Protein AF-A0A7G8BI51-F1 (afdb_monomer_lite)

Foldseek 3Di:
DVVVVVVVVVVVVVVVVPPPPPPPDDDDDDDDDDPPPPDDDAPDPQWDWDQWDDPDPDTGHIDTDRNVVDDPPPDDDDPPPDPPDDPDDDDD

pLDDT: mean 70.81, std 15.46, range [42.16, 90.62]

Structure (mmCIF, N/CA/C/O backbone):
data_AF-A0A7G8BI51-F1
#
_entry.id   AF-A0A7G8BI51-F1
#
loop_
_atom_site.group_PDB
_atom_site.id
_atom_site.type_symbol
_atom_site.label_atom_id
_atom_site.label_alt_id
_atom_site.label_comp_id
_atom_site.label_asym_id
_atom_site.label_entity_id
_atom_site.label_seq_id
_atom_site.pdbx_PDB_ins_code
_atom_site.Cartn_x
_atom_site.Cartn_y
_atom_site.Cartn_z
_atom_site.occupancy
_atom_site.B_iso_or_equiv
_atom_site.auth_seq_id
_atom_site.auth_comp_id
_atom_site.auth_asym_id
_atom_site.auth_atom_id
_atom_site.pdbx_PDB_model_num
ATOM 1 N N . MET A 1 1 ? -43.896 15.122 63.938 1.00 58.97 1 MET A N 1
ATOM 2 C CA . MET A 1 1 ? -42.458 15.324 63.639 1.00 58.97 1 MET A CA 1
ATOM 3 C C . MET A 1 1 ? -41.741 14.031 63.216 1.00 58.97 1 MET A C 1
ATOM 5 O O . MET A 1 1 ? -41.028 14.058 62.226 1.00 58.97 1 MET A O 1
ATOM 9 N N . MET A 1 2 ? -41.996 12.886 63.866 1.00 68.19 2 MET A N 1
ATOM 10 C CA . MET A 1 2 ? -41.281 11.609 63.639 1.00 68.19 2 MET A CA 1
ATOM 11 C C . MET A 1 2 ? -41.467 10.960 62.249 1.00 68.19 2 MET A C 1
ATOM 13 O O . MET A 1 2 ? -40.521 10.415 61.695 1.00 68.19 2 MET A O 1
ATOM 17 N N . LYS A 1 3 ? -42.656 11.062 61.633 1.00 66.62 3 LYS A N 1
ATOM 18 C CA . LYS A 1 3 ? -42.926 10.461 60.308 1.00 66.62 3 LYS A CA 1
ATOM 19 C C . LYS A 1 3 ? -42.037 11.030 59.194 1.00 66.62 3 LYS A C 1
ATOM 21 O O . LYS A 1 3 ? -41.582 10.285 58.342 1.00 66.62 3 LYS A O 1
ATOM 26 N N . ARG A 1 4 ? -41.738 12.336 59.229 1.00 76.19 4 ARG A N 1
ATOM 27 C CA . ARG A 1 4 ? -40.853 12.986 58.245 1.00 76.19 4 ARG A CA 1
ATOM 28 C C . ARG A 1 4 ? -39.413 12.490 58.360 1.00 76.19 4 ARG A C 1
ATOM 30 O O . ARG A 1 4 ? -38.803 12.238 57.334 1.00 76.19 4 ARG A O 1
ATOM 37 N N . ALA A 1 5 ? -38.934 12.277 59.589 1.00 81.25 5 ALA A N 1
ATOM 38 C CA . ALA A 1 5 ? -37.609 11.717 59.851 1.00 81.25 5 ALA A CA 1
ATOM 39 C C . ALA A 1 5 ? -37.482 10.270 59.339 1.00 81.25 5 ALA A C 1
ATOM 41 O O . ALA A 1 5 ? -36.461 9.902 58.768 1.00 81.25 5 ALA A O 1
ATOM 42 N N . LEU A 1 6 ? -38.545 9.471 59.481 1.00 85.75 6 LEU A N 1
ATOM 43 C CA . LEU A 1 6 ? -38.612 8.112 58.937 1.00 85.75 6 LEU A CA 1
ATOM 44 C C . LEU A 1 6 ? -38.574 8.098 57.405 1.00 85.75 6 LEU A C 1
ATOM 46 O O . LEU A 1 6 ? -37.824 7.317 56.830 1.00 85.75 6 LEU A O 1
ATOM 50 N N . TYR A 1 7 ? -39.321 8.985 56.742 1.00 86.00 7 TYR A N 1
ATOM 51 C CA . TYR A 1 7 ? -39.282 9.088 55.280 1.00 86.00 7 TYR A CA 1
ATOM 52 C C . TYR A 1 7 ? -37.916 9.554 54.764 1.00 86.00 7 TYR A C 1
ATOM 54 O O . TYR A 1 7 ? -37.418 9.001 53.787 1.00 86.00 7 TYR A O 1
ATOM 62 N N . THR A 1 8 ? -37.277 10.519 55.432 1.00 85.56 8 THR A N 1
ATOM 63 C CA . THR A 1 8 ? -35.928 10.966 55.053 1.00 85.56 8 THR A CA 1
ATOM 64 C C . THR A 1 8 ? -34.878 9.887 55.285 1.00 85.56 8 THR A C 1
ATOM 66 O O . THR A 1 8 ? -33.986 9.724 54.459 1.00 85.56 8 THR A O 1
ATOM 69 N N . LEU A 1 9 ? -35.001 9.116 56.371 1.00 86.19 9 LEU A N 1
ATOM 70 C CA . LEU A 1 9 ? -34.099 8.004 56.658 1.00 86.19 9 LEU A CA 1
ATOM 71 C C . LEU A 1 9 ? -34.272 6.881 55.628 1.00 86.19 9 LEU A C 1
ATOM 73 O O . LEU A 1 9 ? -33.284 6.385 55.099 1.00 86.19 9 LEU A O 1
ATOM 77 N N . ALA A 1 10 ? -35.513 6.533 55.284 1.00 85.06 10 ALA A N 1
ATOM 78 C CA . ALA A 1 10 ? -35.806 5.535 54.258 1.00 85.06 10 ALA A CA 1
ATOM 79 C C . ALA A 1 10 ? -35.269 5.946 52.876 1.00 85.06 10 ALA A C 1
ATOM 81 O O . ALA A 1 10 ? -34.711 5.113 52.165 1.00 85.06 10 ALA A O 1
ATOM 82 N N . LEU A 1 11 ? -35.379 7.229 52.514 1.00 83.00 11 LEU A N 1
ATOM 83 C CA . LEU A 1 11 ? -34.843 7.753 51.256 1.00 83.00 11 LEU A CA 1
ATOM 84 C C . LEU A 1 11 ? -33.307 7.726 51.231 1.00 83.00 11 LEU A C 1
ATOM 86 O O . LEU A 1 11 ? -32.719 7.313 50.234 1.00 83.00 11 LEU A O 1
ATOM 90 N N . ALA A 1 12 ? -32.659 8.124 52.330 1.00 80.56 12 ALA A N 1
ATOM 91 C CA . ALA A 1 12 ? -31.201 8.105 52.452 1.00 80.56 12 ALA A CA 1
ATOM 92 C C . ALA A 1 12 ? -30.640 6.677 52.373 1.00 80.56 12 ALA A C 1
ATOM 94 O O . ALA A 1 12 ? -29.667 6.429 51.663 1.00 80.56 12 ALA A O 1
ATOM 95 N N . VAL 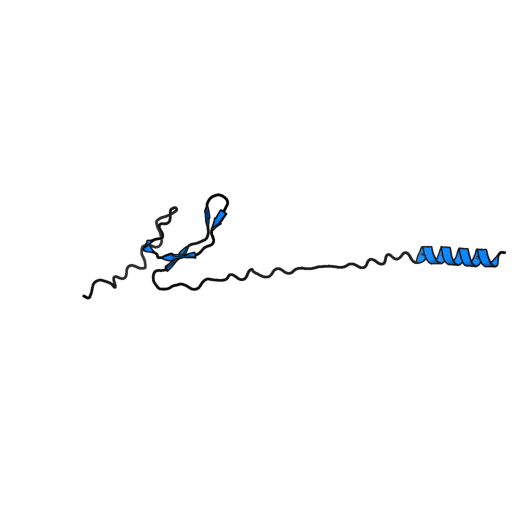A 1 13 ? -31.295 5.729 53.048 1.00 79.81 13 VAL A N 1
ATOM 96 C CA . VAL A 1 13 ? -30.953 4.303 52.994 1.00 79.81 13 VAL A CA 1
ATOM 97 C C . VAL A 1 13 ? -31.176 3.748 51.584 1.00 79.81 13 VAL A C 1
ATOM 99 O O . VAL A 1 13 ? -30.300 3.072 51.059 1.00 79.81 13 VAL A O 1
ATOM 102 N N . GLY A 1 14 ? -32.287 4.087 50.925 1.00 75.81 14 GLY A N 1
ATOM 103 C CA . GLY A 1 14 ? -32.548 3.680 49.541 1.00 75.81 14 GLY A CA 1
ATOM 104 C C . GLY A 1 14 ? -31.491 4.187 48.555 1.00 75.81 14 GLY A C 1
ATOM 105 O O . GLY A 1 14 ? -31.016 3.419 47.723 1.00 75.81 14 GLY A O 1
ATOM 106 N N . ALA A 1 15 ? -31.058 5.443 48.690 1.00 71.56 15 ALA A N 1
ATOM 107 C CA . ALA A 1 15 ? -30.046 6.042 47.819 1.00 71.56 15 ALA A CA 1
ATOM 108 C C . ALA A 1 15 ? -28.661 5.377 47.957 1.00 71.56 15 ALA A C 1
ATOM 110 O O . ALA A 1 15 ? -27.959 5.206 46.957 1.00 71.56 15 ALA A O 1
ATOM 111 N N . LEU A 1 16 ? -28.298 4.945 49.172 1.00 68.00 16 LEU A N 1
ATOM 112 C CA . LEU A 1 16 ? -27.046 4.228 49.456 1.00 68.00 16 LEU A CA 1
ATOM 113 C C . LEU A 1 16 ? -26.955 2.871 48.737 1.00 68.00 16 LEU A C 1
ATOM 115 O O . LEU A 1 16 ? -25.852 2.428 48.430 1.00 68.00 16 LEU A O 1
ATOM 119 N N . PHE A 1 17 ? -28.090 2.234 48.432 1.00 64.06 17 PHE A N 1
ATOM 120 C CA . PHE A 1 17 ? -28.136 0.956 47.710 1.00 64.06 17 PHE A CA 1
ATOM 121 C C . PHE A 1 17 ? -28.278 1.105 46.185 1.00 64.06 17 PHE A C 1
ATOM 123 O O . PHE A 1 17 ? -28.165 0.115 45.465 1.00 64.06 17 PHE A O 1
ATOM 130 N N . THR A 1 18 ? -28.510 2.320 45.672 1.00 60.44 18 THR A N 1
ATOM 131 C CA . THR A 1 18 ? -28.730 2.568 44.231 1.00 60.44 18 THR A CA 1
ATOM 132 C C . THR A 1 18 ? -27.484 2.976 43.447 1.00 60.44 18 THR A C 1
ATOM 134 O O . THR A 1 18 ? -27.560 3.145 42.233 1.00 60.44 18 THR A O 1
ATOM 137 N N . THR A 1 19 ? -26.315 3.092 44.079 1.00 58.59 19 THR A N 1
ATOM 138 C CA . THR A 1 19 ? -25.048 3.398 43.390 1.00 58.59 19 THR A CA 1
ATOM 139 C C . THR A 1 19 ? -24.432 2.156 42.732 1.00 58.59 19 THR A C 1
ATOM 141 O O . THR A 1 19 ? -23.224 1.936 42.772 1.00 58.59 19 THR A O 1
ATOM 144 N N . ALA A 1 20 ? -25.253 1.333 42.078 1.00 60.34 20 ALA A N 1
ATOM 145 C CA . ALA A 1 20 ? -24.760 0.371 41.104 1.00 60.34 20 ALA A CA 1
ATOM 146 C C . ALA A 1 20 ? -24.411 1.167 39.844 1.00 60.34 20 ALA A C 1
ATOM 148 O O . ALA A 1 20 ? -25.281 1.543 39.062 1.00 60.34 20 ALA A O 1
ATOM 149 N N . ALA A 1 21 ? -23.135 1.525 39.737 1.00 58.81 21 ALA A N 1
ATOM 150 C CA . ALA A 1 21 ? -22.581 2.372 38.701 1.00 58.81 21 ALA A CA 1
ATOM 151 C C . ALA A 1 21 ? -23.140 2.029 37.308 1.00 58.81 21 ALA A C 1
ATOM 153 O O . ALA A 1 21 ? -22.847 0.978 36.736 1.00 58.81 21 ALA A O 1
ATOM 154 N N . ALA A 1 22 ? -23.948 2.937 36.757 1.00 61.31 22 ALA A N 1
ATOM 155 C CA . ALA A 1 22 ? -24.427 2.866 35.385 1.00 61.31 22 ALA A CA 1
ATOM 156 C C . ALA A 1 22 ? -23.264 3.216 34.445 1.00 61.31 22 ALA A C 1
ATOM 158 O O . ALA A 1 22 ? -23.171 4.315 33.902 1.00 61.31 22 ALA A O 1
ATOM 159 N N . HIS A 1 23 ? -22.321 2.289 34.298 1.00 62.50 23 HIS A N 1
ATOM 160 C CA . HIS A 1 23 ? -21.259 2.400 33.313 1.00 62.50 23 HIS A CA 1
ATOM 161 C C . HIS A 1 23 ? -21.836 2.055 31.939 1.00 62.50 23 HIS A C 1
ATOM 163 O O . HIS A 1 23 ? -21.868 0.896 31.535 1.00 62.50 23 HIS A O 1
ATOM 169 N N . ALA A 1 24 ? -22.287 3.069 31.202 1.00 68.06 24 ALA A N 1
ATOM 170 C CA . ALA A 1 24 ? -22.491 2.931 29.767 1.00 68.06 24 ALA A CA 1
ATOM 171 C C . ALA A 1 24 ? -21.109 2.840 29.098 1.00 68.06 24 ALA A C 1
ATOM 173 O O . ALA A 1 24 ? -20.442 3.849 28.872 1.00 68.06 24 ALA A O 1
ATOM 174 N N . GLN A 1 25 ? -20.641 1.620 28.840 1.00 75.19 25 GLN A N 1
ATOM 175 C CA . GLN A 1 25 ? -19.414 1.392 28.082 1.00 75.19 25 GLN A CA 1
ATOM 176 C C . GLN A 1 25 ? -19.717 1.552 26.589 1.00 75.19 25 GLN A C 1
ATOM 178 O O . GLN A 1 25 ? -20.459 0.760 26.012 1.00 75.19 25 GLN A O 1
ATOM 183 N N . VAL A 1 26 ? -19.141 2.575 25.957 1.00 76.75 26 VAL A N 1
ATOM 184 C CA . VAL A 1 26 ? -19.189 2.752 24.500 1.00 76.75 26 VAL A CA 1
ATOM 185 C C . VAL A 1 26 ? -17.857 2.284 23.924 1.00 76.75 26 VAL A C 1
ATOM 187 O O . VAL A 1 26 ? -16.826 2.919 24.128 1.00 76.75 26 VAL A O 1
ATOM 190 N N . GLY A 1 27 ? -17.874 1.151 23.222 1.00 81.06 27 GLY A N 1
ATOM 191 C CA . GLY A 1 27 ? -16.719 0.638 22.491 1.00 81.06 27 GLY A CA 1
ATOM 192 C C . GLY A 1 27 ? -16.776 1.051 21.023 1.00 81.06 27 GLY A C 1
ATOM 193 O O . GLY A 1 27 ? -17.749 0.746 20.338 1.00 81.06 27 GLY A O 1
ATOM 194 N N . VAL A 1 28 ? -15.727 1.709 20.525 1.00 80.50 28 VAL A N 1
ATOM 195 C CA . VAL A 1 28 ? -15.545 1.977 19.090 1.00 80.50 28 VAL A CA 1
ATOM 196 C C . VAL A 1 28 ? -14.432 1.073 18.577 1.00 80.50 28 VAL A C 1
ATOM 198 O O . VAL A 1 28 ? -13.299 1.152 19.044 1.00 80.50 28 VAL A O 1
ATOM 201 N N . ALA A 1 29 ? -14.752 0.213 17.612 1.00 81.12 29 ALA A N 1
ATOM 202 C CA . ALA A 1 29 ? -13.782 -0.647 16.947 1.00 81.12 29 ALA A CA 1
ATOM 203 C C . ALA A 1 29 ? -13.692 -0.271 15.467 1.00 81.12 29 ALA A C 1
ATOM 205 O O . ALA A 1 29 ? -14.692 -0.284 14.751 1.00 81.12 29 ALA A O 1
ATOM 206 N N . VAL A 1 30 ? -12.481 0.029 15.001 1.00 79.00 30 VAL A N 1
ATOM 207 C CA . VAL A 1 30 ? -12.196 0.251 13.581 1.00 79.00 30 VAL A CA 1
ATOM 208 C C . VAL A 1 30 ? -11.437 -0.962 13.064 1.00 79.00 30 VAL A C 1
ATOM 210 O O . VAL A 1 30 ? -10.324 -1.242 13.505 1.00 79.00 30 VAL A O 1
ATOM 213 N N . ARG A 1 31 ? -12.035 -1.700 12.124 1.00 77.44 31 ARG A N 1
ATOM 214 C CA . ARG A 1 31 ? -11.323 -2.735 11.368 1.00 77.44 31 ARG A CA 1
ATOM 215 C C . ARG A 1 31 ? -10.716 -2.106 10.122 1.00 77.44 31 ARG A C 1
ATOM 217 O O . ARG A 1 31 ? -11.438 -1.730 9.205 1.00 77.44 31 ARG A O 1
ATOM 224 N N . VAL A 1 32 ? -9.390 -2.023 10.086 1.00 79.06 32 VAL A N 1
ATOM 225 C CA . VAL A 1 32 ? -8.646 -1.653 8.879 1.00 79.06 32 VAL A CA 1
ATOM 226 C C . VAL A 1 32 ? -8.418 -2.925 8.064 1.00 79.06 32 VAL A C 1
ATOM 228 O O . VAL A 1 32 ? -7.720 -3.836 8.506 1.00 79.06 32 VAL A O 1
ATOM 231 N N . GLY A 1 33 ? -9.073 -3.017 6.906 1.00 76.56 33 GLY A N 1
ATOM 232 C CA . GLY A 1 33 ? -8.826 -4.079 5.930 1.00 76.56 33 GLY A CA 1
ATOM 233 C C . GLY A 1 33 ? -7.488 -3.886 5.203 1.00 76.56 33 GLY A C 1
ATOM 234 O O . GLY A 1 33 ? -6.876 -2.822 5.319 1.00 76.56 33 GLY A O 1
ATOM 235 N N . PRO A 1 34 ? -7.015 -4.891 4.444 1.00 71.56 34 PRO A N 1
ATOM 236 C CA . PRO A 1 34 ?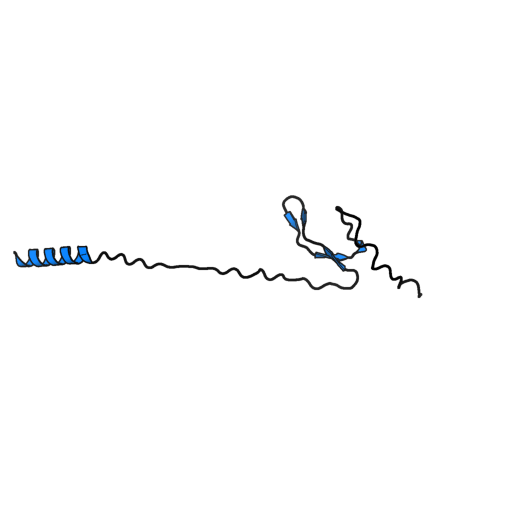 -5.824 -4.738 3.615 1.00 71.56 34 PRO A CA 1
ATOM 237 C C . PRO A 1 34 ? -5.992 -3.531 2.686 1.00 71.56 34 PRO A C 1
ATOM 239 O O . PRO A 1 34 ? -7.042 -3.364 2.062 1.00 71.56 34 PRO A O 1
ATOM 242 N N . ALA A 1 35 ? -4.967 -2.678 2.620 1.00 68.75 35 ALA A N 1
ATOM 243 C CA . ALA A 1 35 ? -4.985 -1.515 1.744 1.00 68.75 35 ALA A CA 1
ATOM 244 C C . ALA A 1 35 ? -5.260 -1.976 0.309 1.00 68.75 35 ALA A C 1
ATOM 246 O O . ALA A 1 35 ? -4.599 -2.889 -0.189 1.00 68.75 35 ALA A O 1
ATOM 247 N N . ALA A 1 36 ? -6.240 -1.354 -0.348 1.00 61.38 36 ALA A N 1
ATOM 248 C CA . ALA A 1 36 ? -6.471 -1.586 -1.762 1.00 61.38 36 ALA A CA 1
ATOM 249 C C . ALA A 1 36 ? -5.199 -1.180 -2.515 1.00 61.38 36 ALA A C 1
ATOM 251 O O . ALA A 1 36 ? -4.879 0.004 -2.633 1.00 61.38 36 ALA A O 1
ATOM 252 N N . VAL A 1 37 ? -4.441 -2.169 -2.988 1.00 63.69 37 VAL A N 1
ATOM 253 C CA . VAL A 1 37 ? -3.290 -1.920 -3.850 1.00 63.69 37 VAL A CA 1
ATOM 254 C C . VAL A 1 37 ? -3.857 -1.601 -5.222 1.00 63.69 37 VAL A C 1
ATOM 256 O O . VAL A 1 37 ? -4.178 -2.496 -6.001 1.00 63.69 37 VAL A O 1
ATOM 259 N N . TYR A 1 38 ? -4.033 -0.311 -5.504 1.00 61.34 38 TYR A N 1
ATOM 260 C CA . TYR A 1 38 ? -4.350 0.138 -6.850 1.00 61.34 38 TYR A CA 1
ATOM 261 C C . TYR A 1 38 ? -3.123 -0.105 -7.733 1.00 61.34 38 TYR A C 1
ATOM 263 O O . TYR A 1 38 ? -2.179 0.687 -7.764 1.00 61.34 38 TYR A O 1
ATOM 271 N N . ALA A 1 39 ? -3.113 -1.251 -8.408 1.00 69.44 39 ALA A N 1
ATOM 272 C CA . ALA A 1 39 ? -2.124 -1.551 -9.424 1.00 69.44 39 ALA A CA 1
ATOM 273 C C . ALA A 1 39 ? -2.460 -0.729 -10.673 1.00 69.44 39 ALA A C 1
ATOM 275 O O . ALA A 1 39 ? -3.469 -0.962 -11.337 1.00 69.44 39 ALA A O 1
ATOM 276 N N . ILE A 1 40 ? -1.614 0.252 -10.982 1.00 77.19 40 ILE A N 1
ATOM 277 C CA . ILE A 1 40 ? -1.722 1.028 -12.218 1.00 77.19 40 ILE A CA 1
ATOM 278 C C . ILE A 1 40 ? -1.519 0.048 -13.386 1.00 77.19 40 ILE A C 1
ATOM 280 O O . ILE A 1 40 ? -0.518 -0.678 -13.377 1.00 77.19 40 ILE A O 1
ATOM 284 N N . PRO A 1 41 ? -2.417 -0.007 -14.385 1.00 86.19 41 PRO A N 1
ATOM 285 C CA . PRO A 1 41 ? -2.250 -0.900 -15.527 1.00 86.19 41 PRO A CA 1
ATOM 286 C C . PRO A 1 41 ? -0.967 -0.571 -16.299 1.00 86.19 41 PRO A C 1
ATOM 288 O O . PRO A 1 41 ? -0.537 0.582 -16.352 1.00 86.19 41 PRO A O 1
ATOM 291 N N . CYS A 1 42 ? -0.346 -1.592 -16.894 1.00 87.81 42 CYS A N 1
ATOM 292 C CA . CYS A 1 42 ? 0.840 -1.401 -17.726 1.00 87.81 42 CYS A CA 1
ATOM 293 C C . CYS A 1 42 ? 0.497 -0.514 -18.941 1.00 87.81 42 CYS A C 1
ATOM 295 O O . CYS A 1 42 ? -0.429 -0.864 -19.674 1.00 87.81 42 CYS A O 1
ATOM 297 N N . PRO A 1 43 ? 1.229 0.593 -19.193 1.00 90.50 43 PRO A N 1
ATOM 298 C CA . PRO A 1 43 ? 0.952 1.496 -20.312 1.00 90.50 43 PRO A CA 1
ATOM 299 C C . PRO A 1 43 ? 1.107 0.843 -21.689 1.00 90.50 43 PRO A C 1
ATOM 301 O O . PRO A 1 43 ? 0.496 1.291 -22.654 1.00 90.50 43 PRO A O 1
ATOM 304 N N . GLY A 1 44 ? 1.939 -0.197 -21.793 1.00 90.44 44 GLY A N 1
ATOM 305 C CA . GLY A 1 44 ? 2.169 -0.918 -23.037 1.00 90.44 44 GLY A CA 1
ATOM 306 C C . GLY A 1 44 ? 3.500 -1.674 -23.060 1.00 90.44 44 GLY A C 1
ATOM 307 O O . GLY A 1 44 ? 4.236 -1.697 -22.068 1.00 90.44 44 GLY A O 1
ATOM 308 N N . PRO A 1 45 ? 3.835 -2.301 -24.200 1.00 90.62 45 PRO A N 1
ATOM 309 C CA . PRO A 1 45 ? 5.098 -3.008 -24.375 1.00 90.62 45 PRO A CA 1
ATOM 310 C C . PRO A 1 45 ? 6.316 -2.115 -24.097 1.00 90.62 45 PRO A C 1
ATOM 312 O O . PRO A 1 45 ? 6.351 -0.945 -24.467 1.00 90.62 45 PRO A O 1
ATOM 315 N N . GLY A 1 46 ? 7.337 -2.677 -23.447 1.00 86.94 46 GLY A N 1
ATOM 316 C CA . GLY A 1 46 ? 8.581 -1.964 -23.134 1.00 86.94 46 GLY A CA 1
ATOM 317 C C . GLY A 1 46 ? 8.565 -1.159 -21.830 1.00 86.94 46 GLY A C 1
ATOM 318 O O . GLY A 1 46 ? 9.614 -0.647 -21.436 1.00 86.94 46 GLY A O 1
ATOM 319 N N . TYR A 1 47 ? 7.434 -1.085 -21.124 1.00 88.25 47 TYR A N 1
ATOM 320 C CA . TYR A 1 47 ? 7.374 -0.554 -19.762 1.00 88.25 47 TYR A CA 1
ATOM 321 C C . TYR A 1 47 ? 7.680 -1.640 -18.726 1.00 88.25 47 TYR A C 1
ATOM 323 O O . TYR A 1 47 ? 7.285 -2.796 -18.873 1.00 88.25 47 TYR A O 1
ATOM 331 N N . ILE A 1 48 ? 8.380 -1.257 -17.661 1.00 87.62 48 ILE A N 1
ATOM 332 C CA . ILE A 1 48 ? 8.658 -2.101 -16.494 1.00 87.62 48 ILE A CA 1
ATOM 333 C C . ILE A 1 48 ? 8.177 -1.404 -15.222 1.00 87.62 48 ILE A C 1
ATOM 335 O O . ILE A 1 48 ? 8.205 -0.173 -15.136 1.00 87.62 48 ILE A O 1
ATOM 339 N N . TRP A 1 49 ? 7.729 -2.183 -14.238 1.00 84.75 49 TRP A N 1
ATOM 340 C CA . TRP A 1 49 ? 7.375 -1.647 -12.929 1.00 84.75 49 TRP A CA 1
ATOM 341 C C . TRP A 1 49 ? 8.649 -1.312 -12.158 1.00 84.75 49 TRP A C 1
ATOM 343 O O . TRP A 1 49 ? 9.479 -2.187 -11.906 1.00 84.75 49 TRP A O 1
ATOM 353 N N . THR A 1 50 ? 8.812 -0.049 -11.779 1.00 85.88 50 THR A N 1
ATOM 354 C CA . THR A 1 50 ? 9.899 0.390 -10.903 1.00 85.88 50 THR A CA 1
ATOM 355 C C . THR A 1 50 ? 9.369 0.485 -9.474 1.00 85.88 50 THR A C 1
ATOM 357 O O . THR A 1 50 ? 8.367 1.184 -9.274 1.00 85.88 50 THR A O 1
ATOM 360 N N . PRO A 1 51 ? 10.002 -0.171 -8.482 1.00 82.12 51 PRO A N 1
ATOM 361 C CA . PRO A 1 51 ? 9.579 -0.070 -7.089 1.00 82.12 51 PRO A CA 1
ATOM 362 C C . PRO A 1 51 ? 9.710 1.371 -6.574 1.00 82.12 51 PRO A C 1
ATOM 364 O O . PRO A 1 51 ? 10.514 2.154 -7.084 1.00 82.12 51 PRO A O 1
ATOM 367 N N . GLY A 1 52 ? 8.904 1.719 -5.567 1.00 84.31 52 GLY A N 1
ATOM 368 C CA . GLY A 1 52 ? 9.029 3.002 -4.875 1.00 84.31 52 GLY A CA 1
ATOM 369 C C . GLY A 1 52 ? 10.358 3.115 -4.127 1.00 84.31 52 GLY A C 1
ATOM 370 O O . GLY A 1 52 ? 10.971 2.104 -3.779 1.00 84.31 52 GLY A O 1
ATOM 371 N N . TYR A 1 53 ? 10.812 4.342 -3.898 1.00 82.50 53 TYR A N 1
ATOM 372 C CA . TYR A 1 53 ? 12.079 4.631 -3.227 1.00 82.50 53 TYR A CA 1
ATOM 373 C C . TYR A 1 53 ? 11.994 5.943 -2.446 1.00 82.50 53 TYR A C 1
ATOM 375 O O . TYR A 1 53 ? 11.146 6.791 -2.717 1.00 82.50 53 TYR A O 1
ATOM 383 N N . TYR A 1 54 ? 12.900 6.128 -1.490 1.00 81.88 54 TYR A N 1
ATOM 384 C CA . TYR A 1 54 ? 13.071 7.409 -0.811 1.00 81.88 54 TYR A CA 1
ATOM 385 C C . TYR A 1 54 ? 14.044 8.302 -1.584 1.00 81.88 54 TYR A C 1
ATOM 387 O O . TYR A 1 54 ? 15.168 7.900 -1.883 1.00 81.88 54 TYR A O 1
ATOM 395 N N . ALA A 1 55 ? 13.617 9.526 -1.886 1.00 79.00 55 ALA A N 1
ATOM 396 C CA . ALA A 1 55 ? 14.469 10.602 -2.377 1.00 79.00 55 ALA A CA 1
ATOM 397 C C . ALA A 1 55 ? 14.712 11.581 -1.220 1.00 79.00 55 ALA A C 1
ATOM 399 O O . ALA A 1 55 ? 13.928 12.502 -0.983 1.00 79.00 55 ALA A O 1
ATOM 400 N N . GLY A 1 56 ? 15.763 11.329 -0.435 1.00 88.69 56 GLY A N 1
ATOM 401 C CA . GLY A 1 56 ? 15.963 12.017 0.841 1.00 88.69 56 GLY A CA 1
ATOM 402 C C . GLY A 1 56 ? 14.850 11.662 1.832 1.00 88.69 56 GLY A C 1
ATOM 403 O O . GLY A 1 56 ? 14.634 10.488 2.118 1.00 88.69 56 GLY A O 1
ATOM 404 N N . ALA A 1 57 ? 14.128 12.666 2.335 1.00 89.19 57 ALA A N 1
ATOM 405 C CA . ALA A 1 57 ? 13.023 12.480 3.283 1.00 89.19 57 ALA A CA 1
ATOM 406 C C . ALA A 1 57 ? 11.658 12.198 2.618 1.00 89.19 57 ALA A C 1
ATOM 408 O O . ALA A 1 57 ? 10.665 12.003 3.317 1.00 89.19 57 ALA A O 1
ATOM 409 N N . VAL A 1 58 ? 11.581 12.195 1.282 1.00 85.31 58 VAL A N 1
ATOM 410 C CA . VAL A 1 58 ? 10.313 12.069 0.547 1.00 85.31 58 VAL A CA 1
ATOM 411 C C . VAL A 1 58 ? 10.169 10.669 -0.042 1.00 85.31 58 VAL A C 1
ATOM 413 O O . VAL A 1 58 ? 11.061 10.184 -0.738 1.00 85.31 58 VAL A O 1
ATOM 416 N N . TRP A 1 59 ? 9.025 10.030 0.211 1.00 84.94 59 TRP A N 1
ATOM 417 C CA . TRP A 1 59 ? 8.648 8.774 -0.435 1.00 84.94 59 TRP A CA 1
ATOM 418 C C . TRP A 1 59 ? 8.170 9.026 -1.867 1.00 84.94 59 TRP A C 1
ATOM 420 O O . TRP A 1 59 ? 7.214 9.772 -2.089 1.00 84.94 59 TRP A O 1
ATOM 430 N N . VAL A 1 60 ? 8.808 8.373 -2.836 1.00 85.06 60 VAL A N 1
ATOM 431 C CA . VAL A 1 60 ? 8.386 8.357 -4.237 1.00 85.06 60 VAL A CA 1
ATOM 432 C C . VAL A 1 60 ? 7.698 7.016 -4.514 1.00 85.06 60 VAL A C 1
ATOM 434 O O . VAL A 1 60 ? 8.343 5.971 -4.386 1.00 85.06 60 VAL A O 1
ATOM 437 N N . PRO A 1 61 ? 6.409 7.001 -4.902 1.00 83.69 61 PRO A N 1
ATOM 438 C CA . PRO A 1 61 ? 5.704 5.759 -5.190 1.00 83.69 61 PRO A CA 1
ATOM 439 C C . PRO A 1 61 ? 6.269 5.059 -6.433 1.00 83.69 61 PRO A C 1
ATOM 441 O O . PRO A 1 61 ? 6.847 5.683 -7.328 1.00 83.69 61 PRO A O 1
ATOM 444 N N . GLY A 1 62 ? 6.075 3.739 -6.491 1.00 86.19 62 GLY A N 1
ATOM 445 C CA . GLY A 1 62 ? 6.410 2.946 -7.671 1.00 86.19 62 GLY A CA 1
ATOM 446 C C . GLY A 1 62 ? 5.608 3.388 -8.896 1.00 86.19 62 GLY A C 1
ATOM 447 O O . GLY A 1 62 ? 4.487 3.885 -8.776 1.00 86.19 62 GLY A O 1
ATOM 448 N N . ARG A 1 63 ? 6.195 3.229 -10.082 1.00 87.81 63 ARG A N 1
ATOM 449 C CA . ARG A 1 63 ? 5.595 3.650 -11.354 1.00 87.81 63 ARG A CA 1
ATOM 450 C C . ARG A 1 63 ? 6.035 2.759 -12.504 1.00 87.81 63 ARG A C 1
ATOM 452 O O . ARG A 1 63 ? 7.048 2.072 -12.420 1.00 87.81 63 ARG A O 1
ATOM 459 N N . TRP A 1 64 ? 5.317 2.839 -13.616 1.00 88.56 64 TRP A N 1
ATOM 460 C CA . TRP A 1 64 ? 5.802 2.312 -14.884 1.00 88.56 64 TRP A CA 1
ATOM 461 C C . TRP A 1 64 ? 6.870 3.238 -15.466 1.00 88.56 64 TRP A C 1
ATOM 463 O O . TRP A 1 64 ? 6.656 4.444 -15.585 1.00 88.56 64 TRP A O 1
ATOM 473 N N . ALA A 1 65 ? 8.012 2.677 -15.849 1.00 88.06 65 ALA A N 1
ATOM 474 C CA . ALA A 1 65 ? 9.055 3.390 -16.577 1.00 88.06 65 ALA A CA 1
ATOM 475 C C . ALA A 1 65 ? 9.375 2.657 -17.877 1.00 88.06 65 ALA A C 1
ATOM 477 O O . ALA A 1 65 ? 9.406 1.426 -17.915 1.00 88.06 65 ALA A O 1
ATOM 478 N N . TYR A 1 66 ? 9.637 3.410 -18.943 1.00 88.44 66 TYR A N 1
ATOM 479 C CA . TYR A 1 66 ? 10.113 2.818 -20.184 1.00 88.44 66 TYR A CA 1
ATOM 480 C C . TYR A 1 66 ? 11.509 2.227 -19.968 1.00 88.44 66 TYR A C 1
ATOM 482 O O . TYR A 1 66 ? 12.394 2.890 -19.419 1.00 88.44 66 TYR A O 1
ATOM 490 N N . ARG A 1 67 ? 11.720 0.981 -20.403 1.00 80.38 67 ARG A N 1
ATOM 491 C CA . ARG A 1 67 ? 12.924 0.189 -20.101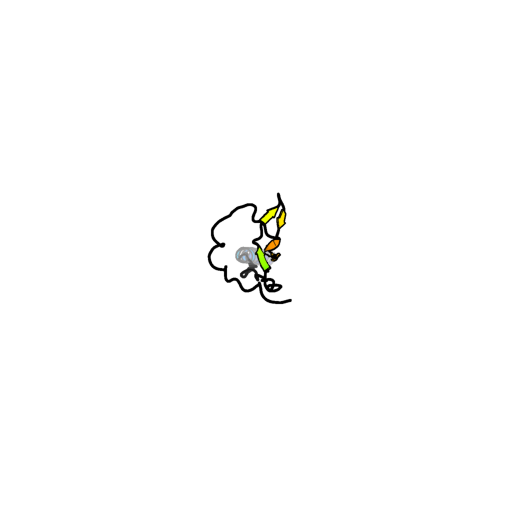 1.00 80.38 67 ARG A CA 1
ATOM 492 C C . ARG A 1 67 ? 14.228 0.899 -20.467 1.00 80.38 67 ARG A C 1
ATOM 494 O O . ARG A 1 67 ? 15.209 0.746 -19.753 1.00 80.38 67 ARG A O 1
ATOM 501 N N . SER A 1 68 ? 14.245 1.684 -21.547 1.00 77.19 68 SER A N 1
ATOM 502 C CA . SER A 1 68 ? 15.448 2.416 -21.972 1.00 77.19 68 SER A CA 1
ATOM 503 C C . SER A 1 68 ? 15.830 3.559 -21.031 1.00 77.19 68 SER A C 1
ATOM 505 O O . SER A 1 68 ? 16.981 3.981 -21.039 1.00 77.19 68 SER A O 1
ATOM 507 N N . TYR A 1 69 ? 14.876 4.108 -20.277 1.00 71.19 69 TYR A N 1
ATOM 508 C CA . TYR A 1 69 ? 15.108 5.279 -19.422 1.00 71.19 69 TYR A CA 1
ATOM 509 C C . TYR A 1 69 ? 15.424 4.858 -17.986 1.00 71.19 69 TYR A C 1
ATOM 511 O O . TYR A 1 69 ? 15.858 5.669 -17.171 1.00 71.19 69 TYR A O 1
ATOM 519 N N . TYR A 1 70 ? 15.204 3.583 -17.665 1.00 69.38 70 TYR A N 1
ATOM 520 C CA . TYR A 1 70 ? 15.483 3.043 -16.351 1.00 69.38 70 TYR A CA 1
ATOM 521 C C . TYR A 1 70 ? 16.930 2.551 -16.268 1.00 69.38 70 TYR A C 1
ATOM 523 O O . TYR A 1 70 ? 17.270 1.477 -16.765 1.00 69.38 70 TYR A O 1
ATOM 531 N N . HIS A 1 71 ? 17.775 3.336 -15.602 1.00 66.19 71 HIS A N 1
ATOM 532 C CA . HIS A 1 71 ? 19.117 2.924 -15.209 1.00 66.19 71 HIS A CA 1
ATOM 533 C C . HIS A 1 71 ? 19.117 2.649 -13.695 1.00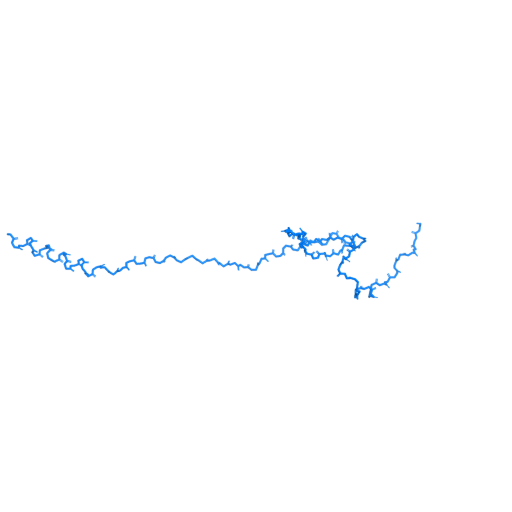 66.19 71 HIS A C 1
ATOM 535 O O . HIS A 1 71 ? 19.046 3.597 -12.909 1.00 66.19 71 HIS A O 1
ATOM 541 N N . PRO A 1 72 ? 19.141 1.380 -13.246 1.00 59.94 72 PRO A N 1
ATOM 542 C CA . PRO A 1 72 ? 19.186 1.085 -11.821 1.00 59.94 72 PRO A CA 1
ATOM 543 C C . PRO A 1 72 ? 20.532 1.551 -11.256 1.00 59.94 72 PRO A C 1
ATOM 545 O O . PRO A 1 72 ? 21.577 0.986 -11.570 1.00 59.94 72 PRO A O 1
ATOM 548 N N . TYR A 1 73 ? 20.501 2.576 -10.401 1.00 56.44 73 TYR A N 1
ATOM 549 C CA . TYR A 1 73 ? 21.676 3.058 -9.662 1.00 56.44 73 TYR A CA 1
ATOM 550 C C . TYR A 1 73 ? 22.234 2.005 -8.680 1.00 56.44 73 TYR A C 1
ATOM 552 O O . TYR A 1 73 ? 23.377 2.115 -8.254 1.00 56.44 73 TYR A O 1
ATOM 560 N N . TYR A 1 74 ? 21.461 0.955 -8.368 1.00 46.66 74 TYR A N 1
ATOM 561 C CA . TYR A 1 74 ? 21.797 -0.079 -7.381 1.00 46.66 74 TYR A CA 1
ATOM 562 C C . TYR A 1 74 ? 21.686 -1.514 -7.925 1.00 46.66 74 TYR A C 1
ATOM 564 O O . TYR A 1 74 ? 21.055 -2.365 -7.305 1.00 46.66 74 TYR A O 1
ATOM 572 N N . GLY A 1 75 ? 22.294 -1.816 -9.078 1.00 46.69 75 GLY A N 1
ATOM 573 C CA . GLY A 1 75 ? 22.618 -3.215 -9.393 1.00 46.69 75 GLY A CA 1
ATOM 574 C C . GLY A 1 75 ? 22.379 -3.662 -10.832 1.00 46.69 75 GLY A C 1
ATOM 575 O O . GLY A 1 75 ? 21.257 -3.873 -11.285 1.00 46.69 75 GLY A O 1
ATOM 576 N N . ARG A 1 76 ? 23.483 -3.945 -11.517 1.00 51.09 76 ARG A N 1
ATOM 577 C CA . ARG A 1 76 ? 23.608 -5.116 -12.401 1.00 51.09 76 ARG A CA 1
ATOM 578 C C . ARG A 1 76 ? 24.233 -6.222 -11.521 1.00 51.09 76 ARG A C 1
ATOM 580 O O . ARG A 1 76 ? 25.084 -5.820 -10.729 1.00 51.09 76 ARG A O 1
ATOM 587 N N . PRO A 1 77 ? 23.919 -7.542 -11.614 1.00 53.12 77 PRO A N 1
ATOM 588 C CA . PRO A 1 77 ? 23.411 -8.271 -12.793 1.00 53.12 77 PRO A CA 1
ATOM 589 C C . PRO A 1 77 ? 22.577 -9.563 -12.501 1.00 53.12 77 PRO A C 1
ATOM 591 O O . PRO A 1 77 ? 23.160 -10.539 -12.070 1.00 53.1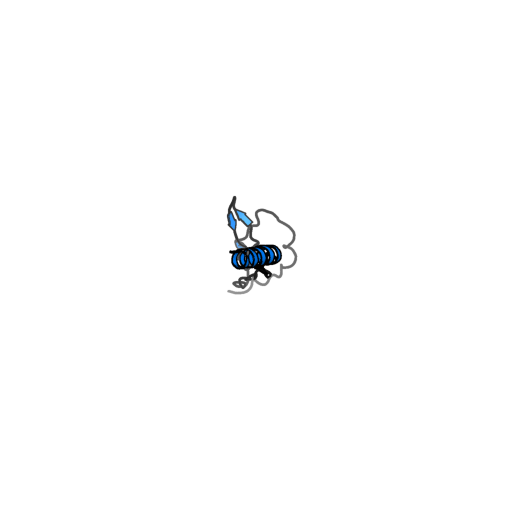2 77 PRO A O 1
ATOM 594 N N . TYR A 1 78 ? 21.281 -9.684 -12.846 1.00 46.84 78 TYR A N 1
ATOM 595 C CA . TYR A 1 78 ? 20.644 -11.037 -12.927 1.00 46.84 78 TYR A CA 1
ATOM 596 C C . TYR A 1 78 ? 19.553 -11.209 -14.000 1.00 46.84 78 TYR A C 1
ATOM 598 O O . TYR A 1 78 ? 19.316 -12.319 -14.461 1.00 46.84 78 TYR A O 1
ATOM 606 N N . TYR A 1 79 ? 18.926 -10.136 -14.488 1.00 45.66 79 TYR A N 1
ATOM 607 C CA . TYR A 1 79 ? 17.792 -10.257 -15.424 1.00 45.66 79 TYR A CA 1
ATOM 608 C C . TYR A 1 79 ? 18.159 -10.214 -16.917 1.00 45.66 79 TYR A C 1
ATOM 610 O O . TYR A 1 79 ? 17.273 -10.182 -17.770 1.00 45.66 79 TYR A O 1
ATOM 618 N N . HIS A 1 80 ? 19.448 -10.188 -17.267 1.00 45.00 80 HIS A N 1
ATOM 619 C CA . HIS A 1 80 ? 19.876 -9.885 -18.639 1.00 45.00 80 HIS A CA 1
ATOM 620 C C . HIS A 1 80 ? 19.965 -11.084 -19.599 1.00 45.00 80 HIS A C 1
ATOM 622 O O . HIS A 1 80 ? 20.182 -10.854 -20.785 1.00 45.00 80 HIS A O 1
ATOM 628 N N . ALA A 1 81 ? 19.777 -12.327 -19.139 1.00 46.88 81 ALA A N 1
ATOM 629 C CA . ALA A 1 81 ? 20.075 -13.507 -19.960 1.00 46.88 81 ALA A CA 1
ATOM 630 C C . ALA A 1 81 ? 18.877 -14.098 -20.733 1.00 46.88 81 ALA A C 1
ATOM 632 O O . ALA A 1 81 ? 19.070 -14.633 -21.816 1.00 46.88 81 ALA A O 1
ATOM 633 N N . HIS A 1 82 ? 17.638 -13.993 -20.237 1.00 45.34 82 HIS A N 1
ATOM 634 C CA . HIS A 1 82 ? 16.547 -14.851 -20.743 1.00 45.34 82 HIS A CA 1
ATOM 635 C C . HIS A 1 82 ? 15.623 -14.233 -21.804 1.00 45.34 82 HIS A C 1
ATOM 637 O O . HIS A 1 82 ? 14.754 -14.925 -22.318 1.00 45.34 82 HIS A O 1
ATOM 643 N N . TYR A 1 83 ? 15.799 -12.959 -22.169 1.00 44.50 83 TYR A N 1
ATOM 644 C CA . TYR A 1 83 ? 14.891 -12.266 -23.103 1.00 44.50 83 TYR A CA 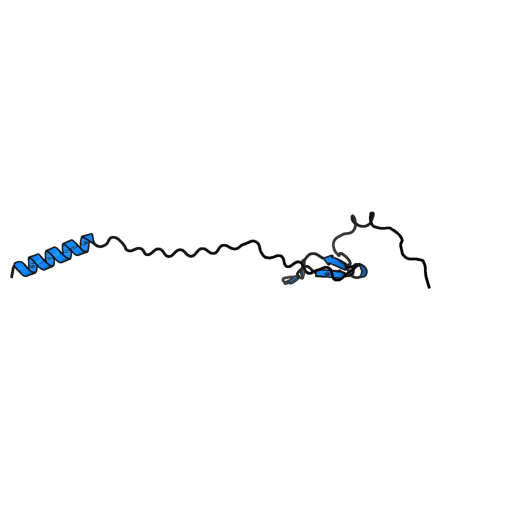1
ATOM 645 C C . TYR A 1 83 ? 15.554 -11.800 -24.403 1.00 44.50 83 TYR A C 1
ATOM 647 O O . TYR A 1 83 ? 15.000 -10.960 -25.111 1.00 44.50 83 TYR A O 1
ATOM 655 N N . TYR A 1 84 ? 16.733 -12.325 -24.741 1.00 43.31 84 TYR A N 1
ATOM 656 C CA . TYR A 1 84 ? 17.375 -12.008 -26.016 1.00 43.31 84 TYR A CA 1
ATOM 657 C C . TYR A 1 84 ? 16.826 -12.911 -27.130 1.00 43.31 84 TYR A C 1
ATOM 659 O O . TYR A 1 84 ? 17.481 -13.842 -27.581 1.00 43.31 84 TYR A O 1
ATOM 667 N N . HIS A 1 85 ? 15.597 -12.631 -27.568 1.00 43.53 85 HIS A N 1
ATOM 668 C CA . HIS A 1 85 ? 15.090 -13.119 -28.850 1.00 43.53 85 HIS A CA 1
ATOM 669 C C . HIS A 1 85 ? 15.156 -11.956 -29.859 1.00 43.53 85 HIS A C 1
ATOM 671 O O . HIS A 1 85 ? 14.492 -10.935 -29.650 1.00 43.53 85 HIS A O 1
ATOM 677 N N . PRO A 1 86 ? 15.980 -12.045 -30.919 1.00 48.84 86 PRO A N 1
ATOM 678 C CA . PRO A 1 86 ? 16.212 -10.940 -31.838 1.00 48.84 86 PRO A CA 1
ATOM 679 C C . PRO A 1 86 ? 15.064 -10.877 -32.848 1.00 48.84 86 PRO A C 1
ATOM 681 O O . PRO A 1 86 ? 15.087 -11.565 -33.861 1.00 48.84 86 PRO A O 1
ATOM 684 N N . TYR A 1 87 ? 14.043 -10.062 -32.576 1.00 46.03 87 TYR A N 1
ATOM 685 C CA . TYR A 1 87 ? 12.915 -9.879 -33.503 1.00 46.03 87 TYR A CA 1
ATOM 686 C C . TYR A 1 87 ? 12.932 -8.583 -34.307 1.00 46.03 87 TYR A C 1
ATOM 688 O O . TYR A 1 87 ? 11.947 -8.277 -34.968 1.00 46.03 87 TYR A O 1
ATOM 696 N N . TYR A 1 88 ? 14.032 -7.829 -34.328 1.00 47.56 88 TYR A N 1
ATOM 697 C CA . TYR A 1 88 ? 14.044 -6.572 -35.075 1.00 47.56 88 TYR A CA 1
ATOM 698 C C . TYR A 1 88 ? 15.372 -6.316 -35.771 1.00 47.56 88 TYR A C 1
ATOM 700 O O . TYR A 1 88 ? 16.176 -5.541 -35.280 1.00 47.56 88 TYR A O 1
ATOM 708 N N . TYR A 1 89 ? 15.562 -6.937 -36.937 1.00 42.16 89 TYR A N 1
ATOM 709 C CA . TYR A 1 89 ? 16.178 -6.270 -38.089 1.00 42.16 89 TYR A CA 1
ATOM 710 C C . TYR A 1 89 ? 15.623 -6.886 -39.373 1.00 42.16 89 TYR A C 1
ATOM 712 O O . TYR A 1 89 ? 16.110 -7.893 -39.877 1.00 42.16 89 TYR A O 1
ATOM 720 N N . GLY A 1 90 ? 14.541 -6.293 -39.875 1.00 47.50 90 GLY A N 1
ATOM 721 C CA . GLY A 1 90 ? 13.906 -6.741 -41.106 1.00 47.50 90 GLY A CA 1
ATOM 722 C C . GLY A 1 90 ? 12.618 -5.996 -41.423 1.00 47.50 90 GLY A C 1
ATOM 723 O O . GLY A 1 90 ? 11.547 -6.591 -41.338 1.00 47.50 90 GLY A O 1
ATOM 724 N N . ARG A 1 91 ? 12.719 -4.711 -41.794 1.00 43.09 91 ARG A N 1
ATOM 725 C CA . ARG A 1 91 ? 12.116 -4.138 -43.016 1.00 43.09 91 ARG A CA 1
ATOM 726 C C . ARG A 1 91 ? 12.009 -2.609 -42.970 1.00 43.09 91 ARG A C 1
ATOM 728 O O . ARG A 1 91 ? 11.372 -2.079 -42.068 1.00 43.09 91 ARG A O 1
ATOM 735 N N . ARG A 1 92 ? 12.448 -2.043 -44.103 1.00 43.00 92 ARG A N 1
ATOM 736 C CA . ARG A 1 92 ? 12.213 -0.710 -44.682 1.00 43.00 92 ARG A CA 1
ATOM 737 C C . ARG A 1 92 ? 13.135 0.392 -44.193 1.00 43.00 92 ARG A C 1
ATOM 739 O O . ARG A 1 92 ? 12.953 0.859 -43.055 1.00 43.00 92 ARG A O 1
#

Radius of gyration: 37.01 Å; chains: 1; bounding box: 66×30×108 Å

InterPro domains:
  IPR024447 YXWGXW repeat [PF12779] (44-64)

Organism: NCBI:txid2763107

Sequence (92 aa):
MMKRALYTLALAVGALFTTAAAHAQVGVAVRVGPAAVYAIPCPGPGYIWTPGYYAGAVWVPGRWAYRSYYHPYYGRPYYHAHYYHPYYYGRR

Secondary structure (DSSP, 8-state):
-HHHHHHHHHHHHHHHH---------------PPP----PPP-STTEEEEPPEEETTEEEPPEEEETTT---TT---SSSSTT---------